Protein AF-A0A0C1GNJ3-F1 (afdb_monomer)

Foldseek 3Di:
DLLVLVVVQLCVVLVPFFKWKAQQVVLGTDDDSVCRPLVVQPDPDPPCPPPQAHGARMWMWTDDPVDIWIWGQDSVVSHTDTDPCQPPHPDRPPPSDDGD

Nearest PDB structures (foldseek):
  4gww-assembly1_A  TM=7.893E-01  e=2.498E+00  Sus scrofa
  5et7-assembly2_C-3  TM=9.060E-01  e=7.791E+00  Homo sapiens
  5k56-assembly1_A  TM=8.291E-01  e=9.416E+00  Homo sapiens
  3imo-assembly2_D  TM=5.837E-01  e=4.412E+00  Vibrio cholerae O139
  3imo-assembly2_B  TM=5.649E-01  e=7.314E+00  Vibrio cholerae O139

Sequence (100 aa):
MTVPVVLIQSRLIADGSPYCIAEHAENSPVKALHELRGFAFYTTKTGYKTTSAWYFHGLLVVDHPEEQRIYNWSPRRWRFDRIAEPDRLIKSVRNVCTPD

Mean predicted aligned error: 7.97 Å

Solvent-accessible surface area (backbone atoms only — not comparable to full-atom values): 6004 Å² total; per-residue (Å²): 142,41,42,69,59,55,54,52,48,52,52,66,73,31,68,88,35,36,42,30,43,19,34,53,83,75,48,36,60,60,87,51,73,81,65,49,37,76,69,70,44,65,77,84,62,86,62,69,85,42,99,81,42,70,71,55,34,33,35,40,40,28,50,46,98,90,50,77,46,43,24,35,46,33,85,90,76,72,42,74,43,76,51,91,62,58,86,78,45,79,48,77,67,71,81,31,51,73,56,98

Secondary structure (DSSP, 8-state):
--HHHHHHHHHHHHTTS-EEEEETTTTEE--SGGGG-TTTT----TTTT-TTS---SEEEEEE-SS-EEEEEEETTTTEEEE-S-GGGSSS--TTSS---

pLDDT: mean 74.72, std 15.37, range [45.84, 94.06]

Structure (mmCIF, N/CA/C/O backbone):
data_AF-A0A0C1GNJ3-F1
#
_entry.id   AF-A0A0C1GNJ3-F1
#
loop_
_atom_site.group_PDB
_atom_site.id
_atom_site.type_symbol
_atom_site.label_atom_id
_atom_site.label_alt_id
_atom_site.label_comp_id
_atom_site.label_asym_id
_atom_site.label_entity_id
_atom_site.label_seq_id
_atom_site.pdbx_PDB_ins_code
_atom_site.Cartn_x
_atom_site.Cartn_y
_atom_site.Cartn_z
_atom_site.occupancy
_atom_site.B_iso_or_equiv
_atom_site.auth_seq_id
_atom_site.auth_comp_id
_atom_site.auth_asym_id
_atom_site.auth_atom_id
_atom_site.pdbx_PDB_model_num
ATOM 1 N N . MET A 1 1 ? -4.675 12.190 -14.317 1.00 47.62 1 MET A N 1
ATOM 2 C CA . MET A 1 1 ? -5.485 12.288 -13.082 1.00 47.62 1 MET A CA 1
ATOM 3 C C . MET A 1 1 ? -5.742 10.877 -12.560 1.00 47.62 1 MET A C 1
ATOM 5 O O . MET A 1 1 ? -6.441 10.135 -13.226 1.00 47.62 1 MET A O 1
ATOM 9 N N . THR A 1 2 ? -5.135 10.476 -11.440 1.00 59.53 2 THR A N 1
ATOM 10 C CA . THR A 1 2 ? -5.277 9.127 -10.817 1.00 59.53 2 THR A CA 1
ATOM 11 C C . THR A 1 2 ? -5.464 9.185 -9.297 1.00 59.53 2 THR A C 1
ATOM 13 O O . THR A 1 2 ? -5.896 8.208 -8.696 1.00 59.53 2 THR A O 1
ATOM 16 N N . VAL A 1 3 ? -5.159 10.332 -8.677 1.00 63.69 3 VAL A N 1
ATOM 17 C CA . VAL A 1 3 ? -5.150 10.539 -7.218 1.00 63.69 3 VAL A CA 1
ATOM 18 C C . VAL A 1 3 ? -6.476 10.153 -6.537 1.00 63.69 3 VAL A C 1
ATOM 20 O O . VAL A 1 3 ? -6.416 9.457 -5.526 1.00 63.69 3 VAL A O 1
ATOM 23 N N . PRO A 1 4 ? -7.670 10.497 -7.074 1.00 75.38 4 PRO A N 1
ATOM 24 C CA . PRO A 1 4 ? -8.927 10.131 -6.418 1.00 75.38 4 PRO A CA 1
ATOM 25 C C . PRO A 1 4 ? -9.156 8.617 -6.358 1.00 75.38 4 PRO A C 1
ATOM 27 O O . PRO A 1 4 ? -9.661 8.113 -5.363 1.00 75.38 4 PRO A O 1
ATOM 30 N N . VAL A 1 5 ? -8.757 7.880 -7.401 1.00 83.12 5 VAL A N 1
ATOM 31 C CA . VAL A 1 5 ? -9.013 6.434 -7.505 1.00 83.12 5 VAL A CA 1
ATOM 32 C C . VAL A 1 5 ? -8.194 5.657 -6.479 1.00 83.12 5 VAL A C 1
ATOM 34 O O . VAL A 1 5 ? -8.738 4.777 -5.817 1.00 83.12 5 VAL A O 1
ATOM 37 N N . VAL A 1 6 ? -6.913 6.005 -6.323 1.00 82.62 6 VAL A N 1
ATOM 38 C CA . VAL A 1 6 ? -6.028 5.368 -5.337 1.00 82.62 6 VAL A CA 1
ATOM 39 C C . VAL A 1 6 ? -6.587 5.570 -3.930 1.00 82.62 6 VAL A C 1
ATOM 41 O O . VAL A 1 6 ? -6.779 4.601 -3.207 1.00 82.62 6 VAL A O 1
ATOM 44 N N . LEU A 1 7 ? -6.945 6.807 -3.574 1.00 84.38 7 LEU A N 1
ATOM 45 C CA . LEU A 1 7 ? -7.482 7.130 -2.249 1.00 84.38 7 LEU A CA 1
ATOM 46 C C . LEU A 1 7 ? -8.814 6.446 -1.946 1.00 84.38 7 LEU A C 1
ATOM 48 O O . LEU A 1 7 ? -9.003 5.943 -0.840 1.00 84.38 7 LEU A O 1
ATOM 52 N N . ILE A 1 8 ? -9.741 6.436 -2.907 1.00 88.44 8 ILE A N 1
ATOM 53 C CA . ILE A 1 8 ? -11.047 5.796 -2.728 1.00 88.44 8 ILE A CA 1
ATOM 54 C C . ILE A 1 8 ? -10.863 4.291 -2.524 1.00 88.44 8 ILE A C 1
ATOM 56 O O . ILE A 1 8 ? -11.422 3.739 -1.581 1.00 88.44 8 ILE A O 1
ATOM 60 N N . GLN A 1 9 ? -10.048 3.633 -3.353 1.00 91.75 9 GLN A N 1
ATOM 61 C CA . GLN A 1 9 ? -9.809 2.199 -3.206 1.00 91.75 9 GLN A CA 1
ATOM 62 C C . GLN A 1 9 ? -9.090 1.860 -1.904 1.00 91.75 9 GLN A C 1
ATOM 64 O O . GLN A 1 9 ? -9.511 0.919 -1.245 1.00 91.75 9 GLN A O 1
ATOM 69 N N . SER A 1 10 ? -8.071 2.625 -1.496 1.00 90.69 10 SER A N 1
ATOM 70 C CA . SER A 1 10 ? -7.387 2.374 -0.222 1.00 90.69 10 SER A CA 1
ATOM 71 C C . SER A 1 10 ? -8.358 2.410 0.952 1.00 90.69 10 SER A C 1
ATOM 73 O O . SER A 1 10 ? -8.335 1.510 1.780 1.00 90.69 10 SER A O 1
ATOM 75 N N . ARG A 1 11 ? -9.266 3.394 0.985 1.00 91.56 11 ARG A N 1
ATOM 76 C CA . ARG A 1 11 ? -10.285 3.498 2.040 1.00 91.56 11 ARG A CA 1
ATOM 77 C C . ARG A 1 11 ? -11.276 2.336 2.019 1.00 91.56 11 ARG A C 1
ATOM 79 O O . ARG A 1 11 ? -11.585 1.802 3.076 1.00 91.56 11 ARG A O 1
ATOM 86 N N . LEU A 1 12 ? -11.758 1.949 0.836 1.00 93.75 12 LEU A N 1
ATOM 87 C CA . LEU A 1 12 ? -12.693 0.827 0.693 1.00 93.75 12 LEU A CA 1
ATOM 88 C C . LEU A 1 12 ? -12.051 -0.515 1.063 1.00 93.75 12 LEU A C 1
ATOM 90 O O . LEU A 1 12 ? -12.710 -1.355 1.655 1.00 93.75 12 LEU A O 1
ATOM 94 N N . ILE A 1 13 ? -10.779 -0.719 0.712 1.00 94.06 13 ILE A N 1
ATOM 95 C CA . ILE A 1 13 ? -10.037 -1.947 1.030 1.00 94.06 13 ILE A CA 1
ATOM 96 C C . ILE A 1 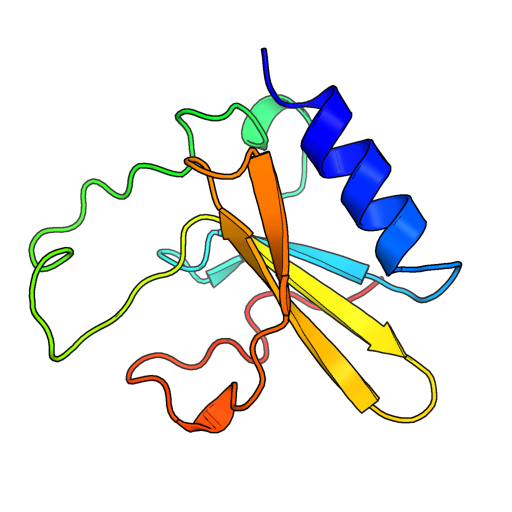13 ? -9.686 -2.003 2.517 1.00 94.06 13 ILE A C 1
ATOM 98 O O . ILE A 1 13 ? -9.742 -3.076 3.114 1.00 94.06 13 ILE A O 1
ATOM 102 N N . ALA A 1 14 ? -9.307 -0.866 3.103 1.00 92.81 14 ALA A N 1
ATOM 103 C CA . ALA A 1 14 ? -8.977 -0.782 4.517 1.00 92.81 14 ALA A CA 1
ATOM 104 C C . ALA A 1 14 ? -10.195 -1.042 5.410 1.00 92.81 14 ALA A C 1
ATOM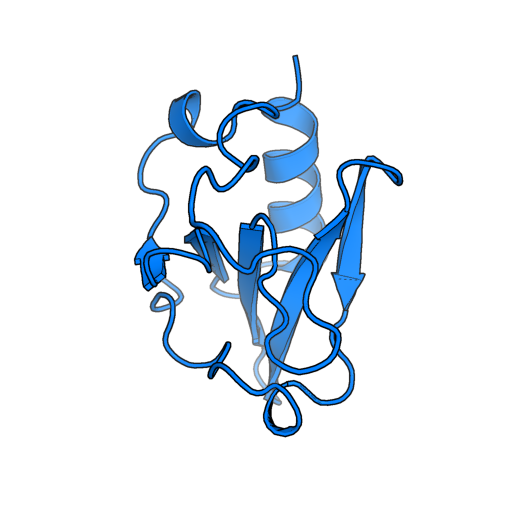 106 O O . ALA A 1 14 ? -10.045 -1.642 6.470 1.00 92.81 14 ALA A O 1
ATOM 107 N N . ASP A 1 15 ? -11.388 -0.623 4.976 1.00 93.62 15 ASP A N 1
ATOM 108 C CA . ASP A 1 15 ? -12.658 -0.874 5.672 1.00 93.62 15 ASP A CA 1
ATOM 109 C C . ASP A 1 15 ? -12.594 -0.510 7.170 1.00 93.62 15 ASP A C 1
ATOM 111 O O . ASP A 1 15 ? -12.921 -1.289 8.059 1.00 93.62 15 ASP A O 1
ATOM 115 N N . GLY A 1 16 ? -12.048 0.677 7.461 1.00 91.00 16 GLY A N 1
ATOM 116 C CA . GLY A 1 16 ? -11.847 1.173 8.829 1.00 91.00 16 GLY A CA 1
ATOM 117 C C . GLY A 1 16 ? -10.596 0.651 9.546 1.00 91.00 16 GLY A C 1
ATOM 118 O O . GLY A 1 16 ? -10.274 1.160 10.616 1.00 91.00 16 GLY A O 1
ATOM 119 N N . SER A 1 17 ? -9.864 -0.300 8.962 1.00 93.75 17 SER A N 1
ATOM 120 C CA . SER A 1 17 ? -8.567 -0.757 9.480 1.00 93.75 17 SER A CA 1
ATOM 121 C C . SER A 1 17 ? -7.465 0.286 9.215 1.00 93.75 17 SER A C 1
ATOM 123 O O . SER A 1 17 ? -7.524 0.976 8.189 1.00 93.75 17 SER A O 1
ATOM 125 N N . PRO A 1 18 ? -6.435 0.389 10.075 1.00 93.69 18 PRO A N 1
ATOM 126 C CA . PRO A 1 18 ? -5.251 1.198 9.796 1.00 93.69 18 PRO A CA 1
ATOM 127 C C . PRO A 1 18 ? -4.588 0.778 8.483 1.00 93.69 18 PRO A C 1
ATOM 129 O O . PRO A 1 18 ? -4.504 -0.413 8.155 1.00 93.69 18 PRO A O 1
ATOM 132 N N . TYR A 1 19 ? -4.101 1.750 7.712 1.00 92.56 19 TYR A N 1
ATOM 133 C CA . TYR A 1 19 ? -3.388 1.467 6.469 1.00 92.56 19 TYR A CA 1
ATOM 134 C C . TYR A 1 19 ? -2.342 2.525 6.143 1.00 92.56 19 TYR A C 1
ATOM 136 O O . TYR A 1 19 ? -2.454 3.686 6.522 1.00 92.56 19 TYR A O 1
ATOM 144 N N . CYS A 1 20 ? -1.349 2.133 5.353 1.00 90.56 20 CYS A N 1
ATOM 145 C CA . CYS A 1 20 ? -0.379 3.051 4.778 1.00 90.56 20 CYS A CA 1
ATOM 146 C C . CYS A 1 20 ? -0.154 2.748 3.295 1.00 90.56 20 CYS A C 1
ATOM 148 O O . CYS A 1 20 ? -0.356 1.627 2.819 1.00 90.56 20 CYS A O 1
ATOM 150 N N . ILE A 1 21 ? 0.247 3.774 2.546 1.00 8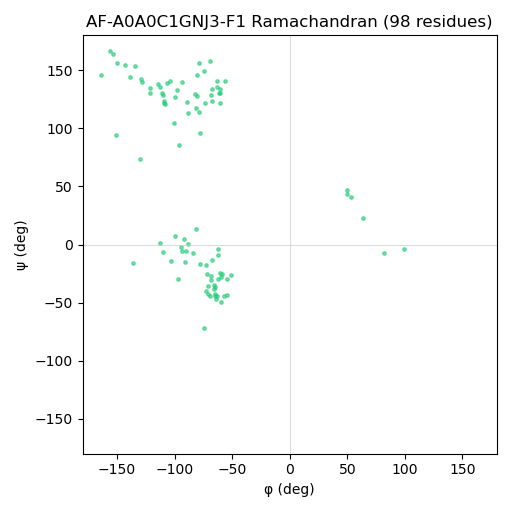8.06 21 ILE A N 1
ATOM 151 C CA . ILE A 1 21 ? 0.632 3.657 1.139 1.00 88.06 21 ILE A CA 1
ATOM 152 C C . ILE A 1 21 ? 2.116 3.981 1.048 1.00 88.06 21 ILE A C 1
ATOM 154 O O . ILE A 1 21 ? 2.575 4.931 1.679 1.00 88.06 21 ILE A O 1
ATOM 158 N N . ALA A 1 22 ? 2.865 3.223 0.258 1.00 86.12 22 ALA A N 1
ATOM 159 C CA . ALA A 1 22 ? 4.293 3.447 0.089 1.00 86.12 22 ALA A CA 1
ATOM 160 C C . ALA A 1 22 ? 4.773 3.187 -1.339 1.00 86.12 22 ALA A C 1
ATOM 162 O O . ALA A 1 22 ? 4.193 2.386 -2.078 1.00 86.12 22 ALA A O 1
ATOM 163 N N . GLU A 1 23 ? 5.867 3.845 -1.713 1.00 80.31 23 GLU A N 1
ATOM 164 C CA . GLU A 1 23 ? 6.626 3.505 -2.910 1.00 80.31 23 GLU A CA 1
ATOM 165 C C . GLU A 1 23 ? 7.549 2.322 -2.597 1.00 80.31 23 GLU A C 1
ATOM 167 O O . GLU A 1 23 ? 8.458 2.409 -1.771 1.00 80.31 23 GLU A O 1
ATOM 172 N N . HIS A 1 24 ? 7.346 1.194 -3.277 1.00 74.94 24 HIS A N 1
ATOM 173 C CA . HIS A 1 24 ? 8.128 -0.017 -3.007 1.00 74.94 24 HIS A CA 1
ATOM 174 C C . HIS A 1 24 ? 9.584 0.078 -3.488 1.00 74.94 24 HIS A C 1
ATOM 176 O O . HIS A 1 24 ? 10.459 -0.607 -2.968 1.00 74.94 24 HIS A O 1
ATOM 182 N N . ALA A 1 25 ? 9.878 0.914 -4.488 1.00 67.38 25 ALA A N 1
ATOM 183 C CA . ALA A 1 25 ? 11.243 1.059 -4.996 1.00 67.38 25 ALA A CA 1
ATOM 184 C C . ALA A 1 25 ? 12.197 1.725 -3.989 1.00 67.38 25 ALA A C 1
ATOM 186 O O . ALA A 1 25 ? 13.395 1.411 -3.997 1.00 67.38 25 ALA A O 1
ATOM 187 N N . GLU A 1 26 ? 11.670 2.610 -3.140 1.00 68.75 26 GLU A N 1
ATOM 188 C CA . GLU A 1 26 ? 12.416 3.350 -2.114 1.00 68.75 26 GLU A CA 1
ATOM 189 C C . GLU A 1 26 ? 12.090 2.909 -0.683 1.00 68.75 26 GLU A C 1
ATOM 191 O O . GLU A 1 26 ? 12.754 3.348 0.251 1.00 68.75 26 GLU A O 1
ATOM 196 N N . ASN A 1 27 ? 11.097 2.033 -0.495 1.00 72.81 27 ASN A N 1
ATOM 197 C CA . ASN A 1 27 ? 10.530 1.722 0.818 1.00 72.81 27 ASN A CA 1
ATOM 198 C C . ASN A 1 27 ? 10.157 2.991 1.601 1.00 72.81 27 ASN A C 1
ATOM 200 O O . ASN A 1 27 ? 10.460 3.121 2.787 1.00 72.81 27 ASN A O 1
ATOM 204 N N . SER A 1 28 ? 9.541 3.950 0.907 1.00 75.25 28 SER A N 1
ATOM 205 C CA . SER A 1 28 ? 9.198 5.258 1.456 1.00 75.25 28 SER A CA 1
ATOM 206 C C . SER A 1 28 ? 7.679 5.395 1.621 1.00 75.25 28 SER A C 1
ATOM 208 O O . SER A 1 28 ? 6.926 5.160 0.668 1.00 75.25 28 SER A O 1
ATOM 210 N N . PRO A 1 29 ? 7.188 5.786 2.812 1.00 82.06 29 PRO A N 1
ATOM 211 C CA . PRO A 1 29 ? 5.784 6.123 2.995 1.00 82.06 29 PRO A CA 1
ATOM 212 C C . PRO A 1 29 ? 5.387 7.300 2.103 1.00 82.06 29 PRO A C 1
ATOM 214 O O . PRO A 1 29 ? 6.073 8.323 2.080 1.00 82.06 29 PRO A O 1
ATOM 217 N N . VAL A 1 30 ? 4.248 7.176 1.427 1.00 78.44 30 VAL A N 1
ATOM 218 C CA . VAL A 1 30 ? 3.603 8.286 0.729 1.00 78.44 30 VAL A CA 1
ATOM 219 C C . VAL A 1 30 ? 2.865 9.128 1.764 1.00 78.44 30 VAL A C 1
ATOM 221 O O . VAL A 1 30 ? 1.907 8.661 2.380 1.00 78.44 30 VAL A O 1
ATOM 224 N N . LYS A 1 31 ? 3.307 10.372 1.963 1.00 76.88 31 LYS A N 1
ATOM 225 C CA . LYS A 1 31 ? 2.804 11.261 3.024 1.00 76.88 31 LYS A CA 1
ATOM 226 C C . LYS A 1 31 ? 1.845 12.327 2.505 1.00 76.88 31 LYS A C 1
ATOM 228 O O . LYS A 1 31 ? 1.150 12.959 3.298 1.00 76.88 31 LYS A O 1
ATOM 233 N N . ALA A 1 32 ? 1.778 12.540 1.192 1.00 69.25 32 ALA A N 1
ATOM 234 C CA . ALA A 1 32 ? 0.951 13.573 0.594 1.00 69.25 32 ALA A CA 1
ATOM 235 C C . ALA A 1 32 ? 0.222 13.117 -0.678 1.00 69.25 32 ALA A C 1
ATOM 237 O O . ALA A 1 32 ? 0.742 12.410 -1.536 1.00 69.25 32 ALA A O 1
ATOM 238 N N . LEU A 1 33 ? -1.005 13.616 -0.864 1.00 66.00 33 LEU A N 1
ATOM 239 C CA . LEU A 1 33 ? -1.875 13.233 -1.986 1.00 66.00 33 LEU A CA 1
ATOM 240 C C . LEU A 1 33 ? -1.279 13.535 -3.369 1.00 66.00 33 LEU A C 1
ATOM 242 O O . LEU A 1 33 ? -1.612 12.874 -4.353 1.00 66.00 33 LEU A O 1
ATOM 246 N N . HIS A 1 34 ? -0.417 14.548 -3.466 1.00 61.88 34 HIS A N 1
ATOM 247 C CA . HIS A 1 34 ? 0.225 14.917 -4.726 1.00 61.88 34 HIS A CA 1
ATOM 248 C C . HIS A 1 34 ? 1.303 13.915 -5.163 1.00 61.88 34 HIS A C 1
ATOM 250 O O . HIS A 1 34 ? 1.637 13.887 -6.348 1.00 61.88 34 HIS A O 1
ATOM 256 N N . GLU A 1 35 ? 1.790 13.075 -4.249 1.00 63.31 35 GLU A N 1
ATOM 257 C CA . GLU A 1 35 ? 2.738 11.988 -4.514 1.00 63.31 35 GLU A CA 1
ATOM 258 C C . GLU A 1 35 ? 2.030 10.765 -5.136 1.00 63.31 35 GLU A C 1
ATOM 260 O O . GLU A 1 35 ? 2.658 9.953 -5.802 1.00 63.31 35 GLU A O 1
ATOM 265 N N . LEU A 1 36 ? 0.693 10.677 -5.050 1.00 60.53 36 LEU A N 1
ATOM 266 C CA . LEU A 1 36 ? -0.132 9.607 -5.647 1.00 60.53 36 LEU A CA 1
A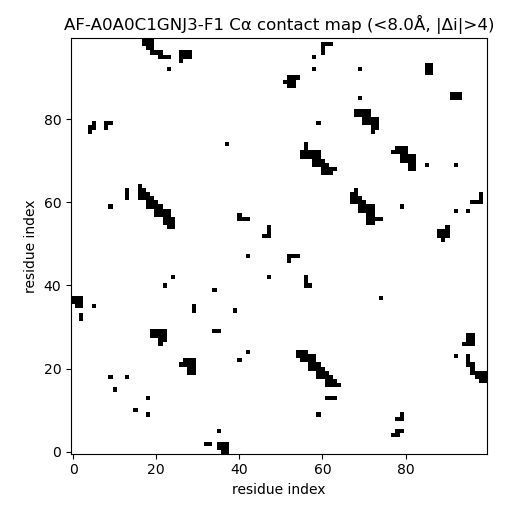TOM 267 C C . LEU A 1 36 ? -0.431 9.807 -7.150 1.00 60.53 36 LEU A C 1
ATOM 269 O O . LEU A 1 36 ? -1.339 9.188 -7.724 1.00 60.53 36 LEU A O 1
ATOM 273 N N . ARG A 1 37 ? 0.270 10.728 -7.820 1.00 59.50 37 ARG A N 1
ATOM 274 C CA . ARG A 1 37 ? 0.089 10.961 -9.261 1.00 59.50 37 ARG A CA 1
ATOM 275 C C . ARG A 1 37 ? 0.593 9.736 -10.023 1.00 59.50 37 ARG A C 1
ATOM 277 O O . ARG A 1 37 ? 1.683 9.258 -9.776 1.00 59.50 37 ARG A O 1
ATOM 284 N N . GLY A 1 38 ? -0.176 9.250 -10.996 1.00 46.62 38 GLY A N 1
ATOM 285 C CA . GLY A 1 38 ? 0.026 7.942 -11.640 1.00 46.62 38 GLY A CA 1
ATOM 286 C C . GLY A 1 38 ? 1.342 7.758 -12.396 1.00 46.62 38 GLY A C 1
ATOM 287 O O . GLY A 1 38 ? 1.647 6.639 -12.790 1.00 46.62 38 GLY A O 1
ATOM 288 N N . PHE A 1 39 ? 2.117 8.832 -12.571 1.00 48.59 39 PHE A N 1
ATOM 289 C CA . PHE A 1 39 ? 3.476 8.801 -13.112 1.00 48.59 39 PHE A CA 1
ATOM 290 C C . PHE A 1 39 ? 4.571 8.654 -12.041 1.00 48.59 39 PHE A C 1
ATOM 292 O O . PHE A 1 39 ? 5.683 8.282 -12.393 1.00 48.59 39 PHE A O 1
ATOM 299 N N . ALA A 1 40 ? 4.268 8.871 -10.755 1.00 49.81 40 ALA A N 1
ATOM 300 C CA . ALA A 1 40 ? 5.197 8.701 -9.630 1.00 49.81 40 ALA A CA 1
ATOM 301 C C . ALA A 1 40 ? 5.599 7.237 -9.397 1.00 49.81 40 ALA A C 1
ATOM 303 O O . ALA A 1 40 ? 6.560 6.955 -8.702 1.00 49.81 40 ALA A O 1
ATOM 304 N N . PHE A 1 41 ? 4.891 6.296 -10.020 1.00 52.91 41 PHE A N 1
ATOM 305 C CA . PHE A 1 41 ? 5.178 4.877 -9.886 1.00 52.91 41 PHE A CA 1
ATOM 306 C C . PHE A 1 41 ? 6.087 4.310 -10.985 1.00 52.91 41 PHE A C 1
ATOM 308 O O . PHE A 1 41 ? 6.405 3.122 -10.954 1.00 52.91 41 PHE A O 1
ATOM 315 N N . TYR A 1 42 ? 6.514 5.101 -11.974 1.00 49.53 42 TYR A N 1
ATOM 316 C CA . TYR A 1 42 ? 7.534 4.641 -12.917 1.00 49.53 42 TYR A CA 1
ATOM 317 C C . TYR A 1 42 ? 8.904 4.730 -12.249 1.00 49.53 42 TYR A C 1
ATOM 319 O O . TYR A 1 42 ? 9.535 5.782 -12.245 1.00 49.53 42 TYR A O 1
ATOM 327 N N . THR A 1 43 ? 9.372 3.616 -11.685 1.00 46.84 43 THR A N 1
ATOM 328 C CA . THR A 1 43 ? 10.750 3.547 -11.197 1.00 46.84 43 THR A CA 1
ATOM 329 C C . THR A 1 43 ? 11.722 3.782 -12.358 1.00 46.84 43 THR A C 1
ATOM 331 O O . THR A 1 43 ? 11.610 3.172 -13.423 1.00 46.84 43 THR A O 1
ATOM 334 N N . THR A 1 44 ? 12.683 4.681 -12.159 1.00 51.62 44 THR A N 1
ATOM 335 C CA . THR A 1 44 ? 13.793 4.933 -13.089 1.00 51.62 44 THR A CA 1
ATOM 336 C C . THR A 1 44 ? 14.992 4.019 -12.813 1.00 51.62 44 THR A C 1
ATOM 338 O O . THR A 1 44 ? 16.002 4.103 -13.515 1.00 51.62 44 THR A O 1
ATOM 341 N N . LYS A 1 45 ? 14.902 3.124 -11.812 1.00 51.84 45 LYS A N 1
ATOM 342 C CA . LYS A 1 45 ? 15.993 2.216 -11.435 1.00 51.84 45 LYS A CA 1
ATOM 343 C C . LYS A 1 45 ? 16.233 1.170 -12.531 1.00 51.84 45 LYS A C 1
ATOM 345 O O . LYS A 1 45 ? 15.322 0.479 -12.995 1.00 51.84 45 LYS A O 1
ATOM 350 N N . THR A 1 46 ? 17.491 1.046 -12.945 1.00 48.41 46 THR A N 1
ATOM 351 C CA . THR A 1 46 ? 17.950 0.024 -13.891 1.00 48.41 46 THR A CA 1
ATOM 352 C C . THR A 1 46 ? 17.745 -1.378 -13.291 1.00 48.41 46 THR A C 1
ATOM 354 O O . THR A 1 46 ? 17.904 -1.582 -12.092 1.00 48.41 46 THR A O 1
ATOM 357 N N . GLY A 1 47 ? 17.325 -2.355 -14.108 1.00 48.56 47 GLY A N 1
ATOM 358 C CA . GLY A 1 47 ? 17.027 -3.730 -13.655 1.00 48.56 47 GLY A CA 1
ATOM 359 C C . GLY A 1 47 ? 15.540 -4.057 -13.417 1.00 48.56 47 GLY A C 1
ATOM 360 O O . GLY A 1 47 ? 15.209 -5.223 -13.210 1.00 48.56 47 GLY A O 1
ATOM 361 N N . TYR A 1 48 ? 14.640 -3.071 -13.556 1.00 48.16 48 TYR A N 1
ATOM 362 C CA . TYR A 1 48 ? 13.170 -3.199 -13.438 1.00 48.16 48 TYR A CA 1
AT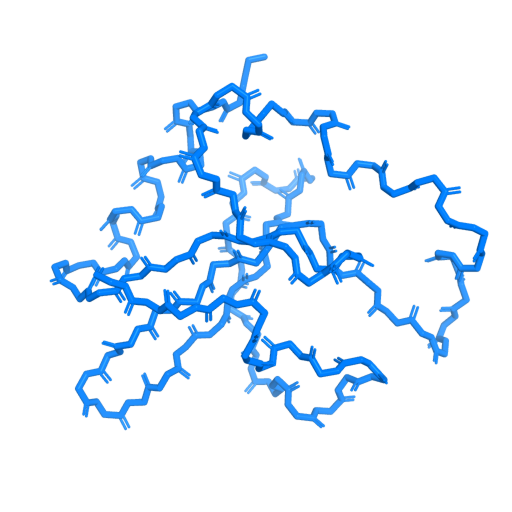OM 363 C C . TYR A 1 48 ? 12.536 -4.328 -14.283 1.00 48.16 48 TYR A C 1
ATOM 365 O O . TYR A 1 48 ? 11.485 -4.852 -13.926 1.00 48.16 48 TYR A O 1
ATOM 373 N N . LYS A 1 49 ? 13.167 -4.722 -15.397 1.00 46.03 49 LYS A N 1
ATOM 374 C CA . LYS A 1 49 ? 12.672 -5.772 -16.311 1.00 46.03 49 LYS A CA 1
ATOM 375 C C . LYS A 1 49 ? 13.328 -7.142 -16.110 1.00 46.03 49 LYS A C 1
ATOM 377 O O . LYS A 1 49 ? 13.127 -8.027 -16.937 1.00 46.03 49 LYS A O 1
ATOM 382 N N . THR A 1 50 ? 14.149 -7.324 -15.077 1.00 47.56 50 THR A N 1
ATOM 383 C CA . THR A 1 50 ? 14.764 -8.631 -14.822 1.00 47.56 50 THR A CA 1
ATOM 384 C C . THR A 1 50 ? 13.767 -9.512 -14.072 1.00 47.56 50 THR A C 1
ATOM 386 O O . THR A 1 50 ? 13.193 -9.108 -13.065 1.00 47.56 50 THR A O 1
ATOM 389 N N . THR A 1 51 ? 13.548 -10.734 -14.558 1.00 51.34 51 THR A N 1
ATOM 390 C CA . THR A 1 51 ? 12.608 -11.720 -13.986 1.00 51.34 51 THR A CA 1
ATOM 391 C C . THR A 1 51 ? 12.958 -12.150 -12.556 1.00 51.34 51 THR A C 1
ATOM 393 O O . THR A 1 51 ? 12.201 -12.893 -11.937 1.00 51.34 51 THR A O 1
ATOM 396 N N . SER A 1 52 ? 14.089 -11.666 -12.040 1.00 45.84 52 SER A N 1
ATOM 397 C CA . SER A 1 52 ? 14.741 -12.080 -10.802 1.00 45.84 52 SER A CA 1
ATOM 398 C C . SER A 1 52 ? 14.724 -11.006 -9.708 1.00 45.84 52 SER A C 1
ATOM 400 O O . SER A 1 52 ? 15.270 -11.258 -8.644 1.00 45.84 52 SER A O 1
ATOM 402 N N . ALA A 1 53 ? 14.128 -9.823 -9.934 1.00 50.53 53 ALA A N 1
ATOM 403 C CA . ALA A 1 53 ? 13.945 -8.776 -8.919 1.00 50.53 53 ALA A CA 1
ATOM 404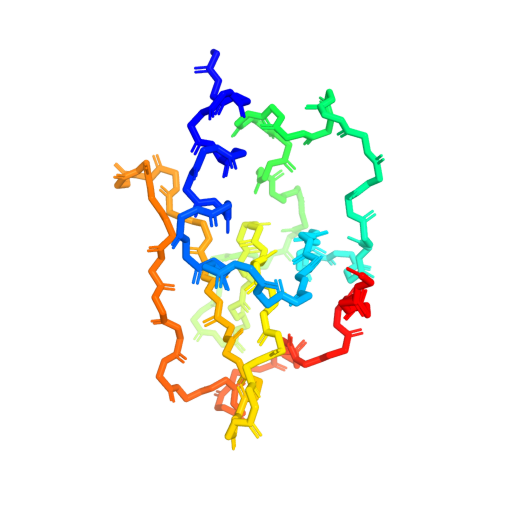 C C . ALA A 1 53 ? 12.691 -7.932 -9.224 1.00 50.53 53 ALA A C 1
ATOM 406 O O . ALA A 1 53 ? 12.736 -6.986 -10.008 1.00 50.53 53 ALA A O 1
ATOM 407 N N . TRP A 1 54 ? 11.550 -8.286 -8.624 1.00 56.00 54 TRP A N 1
ATOM 408 C CA . TRP A 1 54 ? 10.267 -7.631 -8.901 1.00 56.00 54 TRP A CA 1
ATOM 409 C C . TRP A 1 54 ? 10.050 -6.439 -7.970 1.00 56.00 54 TRP A C 1
ATOM 411 O O . TRP A 1 54 ? 10.027 -6.584 -6.749 1.00 56.00 54 TRP A O 1
ATOM 421 N N . TYR A 1 55 ? 9.854 -5.262 -8.559 1.00 57.38 55 TYR A N 1
ATOM 422 C CA . TYR A 1 55 ? 9.457 -4.055 -7.846 1.00 57.38 55 TYR A CA 1
ATOM 423 C C . TYR A 1 55 ? 8.016 -3.700 -8.202 1.00 57.38 55 TYR A C 1
ATOM 425 O O . TYR A 1 55 ? 7.693 -3.476 -9.366 1.00 57.38 55 TYR A O 1
ATOM 433 N N . PHE A 1 56 ? 7.154 -3.634 -7.195 1.00 68.00 56 PHE A N 1
ATOM 434 C CA . PHE A 1 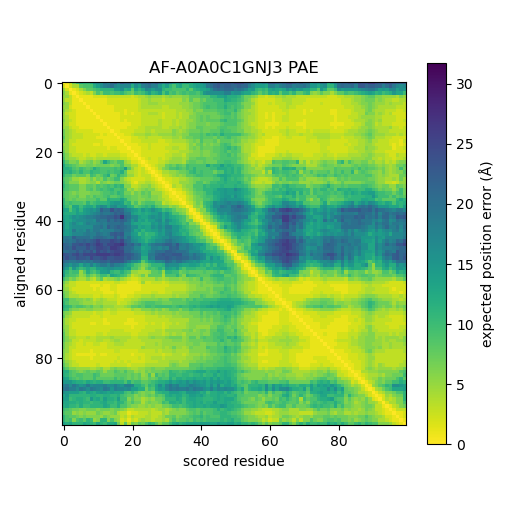56 ? 5.838 -3.021 -7.299 1.00 68.00 56 PHE A CA 1
ATOM 435 C C . PHE A 1 56 ? 5.888 -1.504 -7.456 1.00 68.00 56 PHE A C 1
ATOM 437 O O . PHE A 1 56 ? 6.871 -0.852 -7.118 1.00 68.00 56 PHE A O 1
ATOM 444 N N . HIS A 1 57 ? 4.796 -0.972 -7.994 1.00 70.06 57 HIS A N 1
ATOM 445 C CA . HIS A 1 57 ? 4.603 0.446 -8.261 1.00 70.06 57 HIS A CA 1
ATOM 446 C C . HIS A 1 57 ? 4.351 1.192 -6.948 1.00 70.06 57 HIS A C 1
ATOM 448 O O . HIS A 1 57 ? 5.224 1.881 -6.432 1.00 70.06 57 HIS A O 1
ATOM 454 N N . GLY A 1 58 ? 3.174 0.979 -6.371 1.00 80.44 58 GLY A N 1
ATOM 455 C CA . GLY A 1 58 ? 2.818 1.437 -5.037 1.00 80.44 58 GLY A CA 1
ATOM 456 C C . GLY A 1 58 ? 2.258 0.26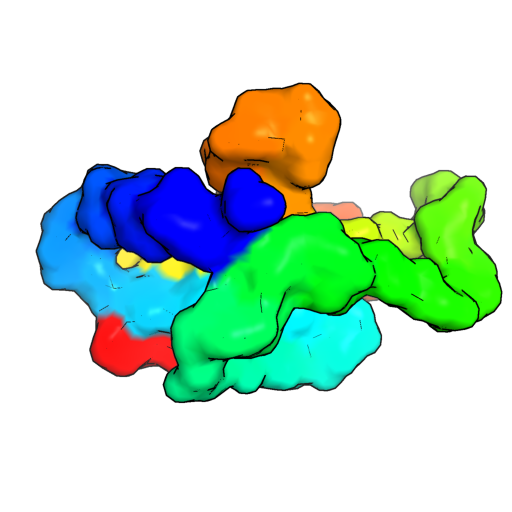9 -4.251 1.00 80.44 58 GLY A C 1
ATOM 457 O O . GLY A 1 58 ? 1.550 -0.571 -4.814 1.00 80.44 58 GLY A O 1
ATOM 458 N N . LEU A 1 59 ? 2.578 0.216 -2.968 1.00 87.31 59 LEU A N 1
ATOM 459 C CA . LEU A 1 59 ? 2.007 -0.749 -2.046 1.00 87.31 59 LEU A CA 1
ATOM 460 C C . LEU A 1 59 ? 0.969 -0.068 -1.176 1.00 87.31 59 LEU A C 1
ATOM 462 O O . LEU A 1 59 ? 1.165 1.060 -0.736 1.00 87.31 59 LEU A O 1
ATOM 466 N N . LEU A 1 60 ? -0.117 -0.782 -0.929 1.00 91.31 60 LEU A N 1
ATOM 467 C CA . LEU A 1 60 ? -1.043 -0.516 0.157 1.00 91.31 60 LEU A CA 1
ATOM 468 C C . LEU A 1 60 ? -0.839 -1.627 1.185 1.00 91.31 60 LEU A C 1
ATOM 470 O O . LEU A 1 60 ? -0.982 -2.805 0.852 1.00 91.31 60 LEU A O 1
ATOM 474 N N . VAL A 1 61 ? -0.489 -1.250 2.409 1.00 92.00 61 VAL A N 1
ATOM 475 C CA . VAL A 1 61 ? -0.353 -2.158 3.550 1.00 92.00 61 VAL A CA 1
ATOM 476 C C . VAL A 1 61 ? -1.503 -1.858 4.497 1.00 92.00 61 VAL A C 1
ATOM 478 O O . VAL A 1 61 ? -1.674 -0.710 4.899 1.00 92.00 61 VAL A O 1
ATOM 481 N N . VAL A 1 62 ? -2.304 -2.870 4.815 1.00 93.06 62 VAL A N 1
ATOM 482 C CA . VAL A 1 62 ? -3.485 -2.756 5.680 1.00 93.06 62 VAL A CA 1
ATOM 483 C C . VAL A 1 62 ? -3.318 -3.699 6.856 1.00 93.06 62 VAL A C 1
ATOM 485 O O . VAL A 1 62 ? -3.030 -4.881 6.649 1.00 93.06 62 VAL A O 1
ATOM 488 N N . ASP A 1 63 ? -3.517 -3.191 8.067 1.00 92.06 63 ASP A N 1
ATOM 489 C CA . ASP A 1 63 ? -3.437 -3.982 9.291 1.00 92.06 63 ASP A CA 1
ATOM 490 C C . ASP A 1 63 ? -4.834 -4.443 9.716 1.00 92.06 63 ASP A C 1
ATOM 492 O O . ASP A 1 63 ? -5.532 -3.766 10.469 1.00 92.06 63 ASP A O 1
ATOM 496 N N . HIS A 1 64 ? -5.293 -5.573 9.167 1.00 87.12 64 HIS A N 1
ATOM 497 C CA . HIS A 1 64 ? -6.558 -6.154 9.611 1.00 87.12 64 HIS A CA 1
ATOM 498 C C . HIS A 1 64 ? -6.360 -6.913 10.931 1.00 87.12 64 HIS A C 1
ATOM 500 O O . HIS A 1 64 ? -5.271 -7.434 11.167 1.00 87.12 64 HIS A O 1
ATOM 506 N N . PRO A 1 65 ? -7.422 -7.089 11.742 1.00 82.62 65 PRO A N 1
ATOM 507 C CA . PRO A 1 65 ? -7.320 -7.750 13.047 1.00 82.62 65 PRO A CA 1
ATOM 508 C C . PRO A 1 65 ? -6.688 -9.151 13.022 1.00 82.62 65 PRO A C 1
ATOM 510 O O . PRO A 1 65 ? -6.082 -9.569 14.003 1.00 82.62 65 PRO A O 1
ATOM 513 N N . GLU A 1 66 ? -6.848 -9.883 11.918 1.00 85.50 66 GLU A N 1
ATOM 514 C CA . GLU A 1 66 ? -6.362 -11.261 11.772 1.00 85.50 66 GLU A CA 1
ATOM 515 C C . GLU A 1 66 ? -5.009 -11.356 11.055 1.00 85.50 66 GLU A C 1
ATOM 517 O O . GLU A 1 66 ? -4.252 -12.298 11.282 1.00 85.50 66 GLU A O 1
ATOM 522 N N . GLU A 1 67 ? -4.711 -10.415 10.155 1.00 87.81 67 GLU A N 1
ATOM 523 C CA . GLU A 1 67 ? -3.501 -10.442 9.335 1.00 87.81 67 GLU A CA 1
ATOM 524 C C . GLU A 1 67 ? -3.207 -9.086 8.682 1.00 87.81 67 GLU A C 1
ATOM 526 O O . GLU A 1 67 ? -4.097 -8.383 8.198 1.00 87.81 67 GLU A O 1
ATOM 531 N N . GLN A 1 68 ? -1.919 -8.777 8.536 1.00 89.62 68 GLN A N 1
ATOM 532 C CA . GLN A 1 68 ? -1.490 -7.699 7.657 1.00 89.62 68 GLN A CA 1
ATOM 533 C C . GLN A 1 68 ? -1.636 -8.133 6.192 1.00 89.62 68 GLN A C 1
ATOM 535 O O . GLN A 1 68 ? -1.015 -9.104 5.747 1.00 89.62 68 GLN A O 1
ATOM 540 N N . ARG A 1 69 ? -2.420 -7.381 5.416 1.00 92.12 69 ARG A N 1
ATOM 541 C CA . ARG A 1 69 ? -2.620 -7.612 3.979 1.00 92.12 69 ARG A CA 1
ATOM 542 C C . ARG A 1 69 ? -1.881 -6.569 3.160 1.00 92.12 69 ARG A C 1
ATOM 544 O O . ARG A 1 69 ? -1.890 -5.383 3.475 1.00 92.12 69 ARG A O 1
ATOM 551 N N . ILE A 1 70 ? -1.269 -7.025 2.072 1.00 90.50 70 ILE A N 1
ATOM 552 C CA . ILE A 1 70 ? -0.472 -6.183 1.182 1.00 90.50 70 ILE A CA 1
ATOM 553 C C . ILE A 1 70 ? -1.069 -6.240 -0.220 1.00 90.50 70 ILE A C 1
ATOM 555 O O . ILE A 1 70 ? -1.400 -7.312 -0.735 1.00 90.50 70 ILE A O 1
ATOM 559 N N . TYR A 1 71 ? -1.193 -5.076 -0.846 1.00 90.75 71 TYR A N 1
ATOM 560 C CA . TYR A 1 71 ? -1.761 -4.917 -2.174 1.00 90.75 71 TYR A CA 1
ATOM 561 C C . TYR A 1 71 ? -0.817 -4.111 -3.059 1.00 90.75 71 TYR A C 1
ATOM 563 O O . TYR A 1 71 ? -0.244 -3.117 -2.623 1.00 90.75 71 TYR A O 1
ATOM 571 N N . ASN A 1 72 ? -0.693 -4.504 -4.323 1.00 87.12 72 ASN A N 1
ATOM 572 C CA . ASN A 1 72 ? 0.039 -3.743 -5.326 1.00 87.12 72 ASN A CA 1
ATOM 573 C C . ASN A 1 72 ? -0.920 -2.896 -6.165 1.00 87.12 72 ASN A C 1
ATOM 575 O O . ASN A 1 72 ? -1.903 -3.409 -6.702 1.00 87.12 72 ASN A O 1
ATOM 579 N N . TRP A 1 73 ? -0.583 -1.626 -6.364 1.00 85.94 73 TRP A N 1
ATOM 580 C CA . TRP A 1 73 ? -1.228 -0.788 -7.363 1.00 85.94 73 TRP A CA 1
ATOM 581 C C . TRP A 1 73 ? -0.894 -1.285 -8.775 1.00 85.94 73 TRP A C 1
ATOM 583 O O . TRP A 1 73 ? 0.268 -1.376 -9.169 1.00 85.94 73 TRP A O 1
ATOM 593 N N . SER A 1 74 ? -1.919 -1.588 -9.568 1.00 82.44 74 SER A N 1
ATOM 594 C CA . SER A 1 74 ? -1.798 -1.928 -10.983 1.00 82.44 74 SER A CA 1
ATOM 595 C C . SER A 1 74 ? -2.156 -0.713 -11.840 1.00 82.44 74 SER A C 1
ATOM 597 O O . SER A 1 74 ? -3.343 -0.447 -12.032 1.00 82.44 74 SER A O 1
ATOM 599 N N . PRO A 1 75 ? -1.181 -0.004 -12.443 1.00 75.56 75 PRO A N 1
ATOM 600 C CA . PRO A 1 75 ? -1.477 1.107 -13.348 1.00 75.56 75 PRO A CA 1
ATOM 601 C C . PRO A 1 75 ? -2.268 0.664 -14.582 1.00 75.56 75 PRO A C 1
ATOM 603 O O . PRO A 1 75 ? -3.057 1.428 -15.120 1.00 75.56 75 PRO A O 1
ATOM 606 N N . ARG A 1 76 ? -2.086 -0.589 -15.025 1.00 78.38 76 ARG A N 1
ATOM 607 C CA . ARG A 1 76 ? -2.818 -1.151 -16.169 1.00 78.38 76 ARG A CA 1
ATOM 608 C C . ARG A 1 76 ? -4.286 -1.407 -15.839 1.00 78.38 76 ARG A C 1
ATOM 610 O O . ARG A 1 76 ? -5.142 -1.146 -16.676 1.00 78.38 76 ARG A O 1
ATOM 617 N N . ARG A 1 77 ? -4.570 -1.953 -14.652 1.00 83.19 77 ARG A N 1
ATOM 618 C CA . ARG A 1 77 ? -5.936 -2.291 -14.215 1.00 83.19 77 ARG A CA 1
ATOM 619 C C . ARG A 1 77 ? -6.608 -1.181 -13.411 1.00 83.19 77 ARG A C 1
ATOM 621 O O . ARG A 1 77 ? -7.780 -1.319 -13.085 1.00 83.19 77 ARG A O 1
ATOM 628 N N . TRP A 1 78 ? -5.874 -0.114 -13.097 1.00 82.62 78 TRP A N 1
ATOM 629 C CA . TRP A 1 78 ? -6.328 1.012 -12.281 1.00 82.62 78 TRP A CA 1
ATOM 630 C C . TRP A 1 78 ? -6.903 0.577 -10.931 1.00 82.62 78 TRP A C 1
ATOM 632 O O . TRP A 1 78 ? -7.922 1.098 -10.477 1.00 82.62 78 TRP A O 1
ATOM 642 N N . ARG A 1 79 ? -6.265 -0.406 -10.287 1.00 88.44 79 ARG A N 1
ATOM 643 C CA . ARG A 1 79 ? -6.728 -0.938 -9.002 1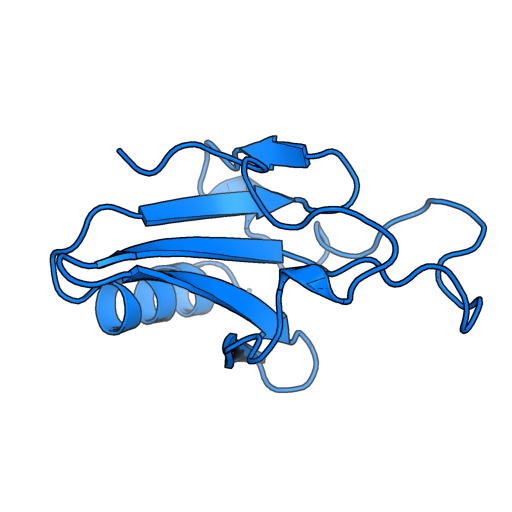.00 88.44 79 ARG A CA 1
ATOM 644 C C . ARG A 1 79 ? -5.621 -1.532 -8.151 1.00 88.44 79 ARG A C 1
ATOM 646 O O . ARG A 1 79 ? -4.555 -1.859 -8.670 1.00 88.44 79 ARG A O 1
ATOM 653 N N . PHE A 1 80 ? -5.917 -1.723 -6.873 1.00 90.00 80 PHE A N 1
ATOM 654 C CA . PHE A 1 80 ? -5.108 -2.546 -5.981 1.00 90.00 80 PHE A CA 1
ATOM 655 C C . PHE A 1 80 ? -5.427 -4.033 -6.167 1.00 90.00 80 PHE A C 1
ATOM 657 O O . PHE A 1 80 ? -6.583 -4.447 -6.114 1.00 90.00 80 PHE A O 1
ATOM 664 N N . ASP A 1 81 ? -4.393 -4.841 -6.385 1.00 90.00 81 ASP A N 1
ATOM 665 C CA . ASP A 1 81 ? -4.487 -6.299 -6.429 1.00 90.00 81 ASP A CA 1
ATOM 666 C C . ASP A 1 81 ? -3.778 -6.889 -5.201 1.00 90.00 81 ASP A C 1
ATOM 668 O O . ASP A 1 81 ? -2.638 -6.520 -4.908 1.00 90.00 81 ASP A O 1
ATOM 672 N N . ARG A 1 82 ? -4.440 -7.807 -4.483 1.00 90.88 82 ARG A N 1
ATOM 673 C CA . ARG A 1 82 ? -3.862 -8.468 -3.301 1.00 90.88 82 ARG A CA 1
ATOM 674 C C . ARG A 1 82 ? -2.641 -9.298 -3.697 1.00 90.88 82 ARG A C 1
ATOM 676 O O . ARG A 1 82 ? -2.687 -10.059 -4.663 1.00 90.88 82 ARG A O 1
ATOM 683 N N . ILE A 1 83 ? -1.576 -9.188 -2.912 1.00 86.25 83 ILE A N 1
ATOM 684 C CA . ILE A 1 83 ? -0.406 -10.060 -3.000 1.00 86.25 83 ILE A CA 1
ATOM 685 C C . ILE A 1 83 ? -0.674 -11.272 -2.104 1.00 86.25 83 ILE A C 1
ATOM 687 O O . ILE A 1 83 ? -0.783 -11.130 -0.890 1.00 86.25 83 ILE A O 1
ATOM 691 N N . ALA A 1 84 ? -0.826 -12.454 -2.705 1.00 83.25 84 ALA A N 1
ATOM 692 C CA . ALA A 1 84 ? -1.152 -13.678 -1.967 1.00 83.25 84 ALA A CA 1
ATOM 693 C C . ALA A 1 84 ? 0.020 -14.186 -1.111 1.00 83.25 84 ALA A C 1
ATOM 695 O O . ALA A 1 84 ? -0.190 -14.687 -0.014 1.00 83.25 84 ALA A O 1
ATOM 696 N N . GLU A 1 85 ? 1.250 -14.037 -1.607 1.00 79.38 85 GLU A N 1
ATOM 697 C CA . GLU A 1 85 ? 2.462 -14.571 -0.977 1.00 79.38 85 GLU A CA 1
ATOM 698 C C . GLU A 1 85 ? 3.526 -13.462 -0.872 1.00 79.38 85 GLU A C 1
ATOM 700 O O . GLU A 1 85 ? 4.487 -13.446 -1.645 1.00 79.38 85 GLU A O 1
ATOM 705 N N . PRO A 1 86 ? 3.355 -12.489 0.044 1.00 73.69 86 PRO A N 1
ATOM 706 C CA . PRO A 1 86 ? 4.252 -11.335 0.155 1.00 73.69 86 PRO A CA 1
ATOM 707 C C . PRO A 1 86 ? 5.706 -11.720 0.472 1.00 73.69 86 PRO A C 1
ATOM 709 O O . PRO A 1 86 ? 6.633 -10.999 0.117 1.00 73.69 86 PRO A O 1
ATOM 712 N N . ASP A 1 87 ? 5.917 -12.885 1.083 1.00 72.19 87 ASP A N 1
ATOM 713 C CA . ASP A 1 87 ? 7.229 -13.361 1.529 1.00 72.19 87 ASP A CA 1
ATOM 714 C C . ASP A 1 87 ? 8.050 -14.056 0.428 1.00 72.19 87 ASP A C 1
ATOM 716 O O . ASP A 1 87 ? 9.220 -14.370 0.629 1.00 72.19 87 ASP A O 1
ATOM 720 N N . ARG A 1 88 ? 7.463 -14.298 -0.752 1.00 65.94 88 ARG A N 1
ATOM 721 C CA . ARG A 1 88 ? 8.142 -14.962 -1.885 1.00 65.94 88 ARG A CA 1
ATOM 722 C C . ARG A 1 88 ? 8.815 -14.002 -2.864 1.00 65.94 88 ARG A C 1
ATOM 724 O O . ARG A 1 88 ? 9.314 -14.421 -3.907 1.00 65.94 88 ARG A O 1
ATOM 731 N N . LEU A 1 89 ? 8.816 -12.711 -2.557 1.00 65.88 89 LEU A N 1
ATOM 732 C CA . LEU A 1 89 ? 9.333 -11.672 -3.438 1.00 65.88 89 LEU A CA 1
ATOM 733 C C . LEU A 1 89 ? 10.800 -11.375 -3.112 1.00 65.88 89 LEU A C 1
ATOM 735 O O . LEU A 1 89 ? 11.186 -11.301 -1.951 1.00 65.88 89 LEU A O 1
ATOM 739 N N . ILE A 1 90 ? 11.622 -11.165 -4.147 1.00 54.47 90 ILE A N 1
ATOM 740 C CA . ILE A 1 90 ? 13.067 -10.884 -4.005 1.00 54.47 90 ILE A CA 1
ATOM 741 C C . ILE A 1 90 ? 13.346 -9.627 -3.162 1.00 54.47 90 ILE A C 1
ATOM 743 O O . ILE A 1 90 ? 14.406 -9.511 -2.549 1.00 54.47 90 ILE A O 1
ATOM 747 N N . LYS A 1 91 ? 12.393 -8.690 -3.105 1.00 64.56 91 LYS A N 1
ATOM 748 C CA . LYS A 1 91 ? 12.392 -7.600 -2.131 1.00 64.56 91 LYS A CA 1
ATOM 749 C C . LYS A 1 91 ? 11.237 -7.752 -1.161 1.00 64.56 91 LYS A C 1
ATOM 751 O O . LYS A 1 91 ? 10.109 -8.005 -1.580 1.00 64.56 91 LYS A O 1
ATOM 756 N N . SER A 1 92 ? 11.543 -7.555 0.121 1.00 68.62 92 SER A N 1
ATOM 757 C CA . SER A 1 92 ? 10.533 -7.529 1.173 1.00 68.62 92 SER A CA 1
ATOM 758 C C . SER A 1 92 ? 9.537 -6.409 0.900 1.00 68.62 92 SER A C 1
ATOM 760 O O . SER A 1 92 ? 9.910 -5.239 0.856 1.00 68.62 92 SER A O 1
ATOM 762 N N . VAL A 1 93 ? 8.268 -6.788 0.779 1.00 71.19 93 VAL A N 1
ATOM 763 C CA . VAL A 1 93 ? 7.126 -5.864 0.754 1.00 71.19 93 VAL A CA 1
ATOM 764 C C . VAL A 1 93 ? 6.573 -5.590 2.154 1.00 71.19 93 VAL A C 1
ATOM 766 O O . VAL A 1 93 ? 5.682 -4.759 2.314 1.00 71.19 93 VAL A O 1
ATOM 769 N N . ARG A 1 94 ? 7.093 -6.281 3.178 1.00 68.12 94 ARG A N 1
ATOM 770 C CA . ARG A 1 94 ? 6.776 -6.012 4.583 1.00 68.12 94 ARG A CA 1
ATOM 771 C C . ARG A 1 94 ? 7.600 -4.833 5.090 1.00 68.12 94 ARG A C 1
ATOM 773 O O . ARG A 1 94 ? 8.760 -4.683 4.704 1.00 68.12 94 ARG A O 1
ATOM 780 N N . ASN A 1 95 ? 7.002 -4.041 5.982 1.00 71.56 95 ASN A N 1
ATOM 781 C CA . ASN A 1 95 ? 7.613 -2.885 6.657 1.00 71.56 95 ASN A CA 1
ATOM 782 C C . ASN A 1 95 ? 8.025 -1.725 5.730 1.00 71.56 95 ASN A C 1
ATOM 784 O O . ASN A 1 95 ? 8.880 -0.918 6.081 1.00 71.56 95 ASN A O 1
ATOM 788 N N . VAL A 1 96 ? 7.420 -1.631 4.544 1.00 78.31 96 VAL A N 1
ATOM 789 C CA . VAL A 1 96 ? 7.641 -0.526 3.587 1.00 78.31 96 VAL A CA 1
ATOM 790 C C . VAL A 1 96 ? 7.057 0.788 4.133 1.00 78.31 96 VAL A C 1
ATOM 792 O O . VAL A 1 96 ? 7.535 1.877 3.831 1.00 78.31 96 VAL A O 1
ATOM 795 N N . CYS A 1 97 ? 6.040 0.679 4.983 1.00 83.56 97 CYS A N 1
ATOM 796 C CA . CYS A 1 97 ? 5.519 1.730 5.844 1.00 83.56 97 CYS A CA 1
ATOM 797 C C . CYS A 1 97 ? 4.799 1.084 7.037 1.00 83.56 97 CYS A C 1
ATOM 799 O O . CYS A 1 97 ? 4.517 -0.119 7.012 1.00 83.56 97 CYS A O 1
ATOM 801 N N . THR A 1 98 ? 4.505 1.882 8.061 1.00 85.12 98 THR A N 1
ATOM 802 C CA . THR A 1 98 ? 3.693 1.471 9.211 1.00 85.12 98 THR A CA 1
ATOM 803 C C . THR A 1 98 ? 2.266 1.985 9.014 1.00 85.12 98 THR A C 1
ATOM 805 O O . THR A 1 98 ? 2.111 3.168 8.713 1.00 85.12 98 THR A O 1
ATOM 808 N N . PRO A 1 99 ? 1.241 1.119 9.098 1.00 82.94 99 PRO A N 1
ATOM 809 C CA . PRO A 1 99 ? -0.153 1.545 9.168 1.00 82.94 99 PRO A CA 1
ATOM 810 C C . PRO A 1 99 ? -0.413 2.397 10.417 1.00 82.94 99 PRO A C 1
ATOM 812 O O . PRO A 1 99 ? -0.054 1.971 11.513 1.00 82.94 99 PRO A O 1
ATOM 815 N N . ASP A 1 100 ? -1.050 3.555 10.229 1.00 78.25 100 ASP A N 1
ATOM 816 C CA . ASP A 1 100 ? -1.418 4.513 11.284 1.00 78.25 100 ASP A CA 1
ATOM 817 C C . ASP A 1 100 ? -2.942 4.735 11.323 1.00 78.25 100 ASP A C 1
ATOM 819 O O . ASP A 1 100 ? -3.601 4.561 10.264 1.00 78.25 100 ASP A O 1
#

Radius of gyration: 12.81 Å; Cα contacts (8 Å, |Δi|>4): 175; chains: 1; bounding box: 31×30×29 Å